Protein AF-A0A6V8JWG9-F1 (afdb_monomer_lite)

Organism: NCBI:txid1076126

Foldseek 3Di:
DDLLLLVLLQLLLVLCVVQDFQQAFLPPPHTSLLLLLLLLCCFPPVQLVVCVPDVVSVVVVVVSSVVLSPDDSNVSSVSSNDRDPPTQCPDPVRHSLVSSVSSVVRSVRRQVSDPPRDDDDDDPVSVLSNVVSVVVVCLVVCQPPQDFDKDDDVPNDIDTNPHPPPPPPPDDDDDDDDDD

InterPro domains:
  IPR017517 Maleylpyruvate isomerase, mycothiol-dependent enzyme [TIGR03083] (5-169)
  IPR017519 Conserved hypothetical protein CHP03085 [TIGR03085] (5-156)
  IPR034660 DinB/YfiT-like putative metalloenzymes [SSF109854] (7-113)

Secondary structure (DSSP, 8-state):
---HHHHHHHHHHHHHHHH-TT-B-SSTT-BHHHHHHHHHHHHH-HHHHHHHH-GGGHHHHHHHHHHHHTS-HHHHHHHHHS--TT-TTTSHHHHHHHHHHHHHHHHHHHHHHSTT--PPP--HHHHHHHHHHHHHHHHHHGGG--S---EEETTTEEE-PPP-----------------

Radius of gyration: 21.38 Å; chains: 1; bounding box: 74×38×51 Å

Sequence (180 aa):
MARYAQSERRLLADLLLAVGPDAPTLCQGWTTRDLAAHLVMRERRPDAAAGILLGPLRGHSERVREALAARSYPELVGMVRAAPWWSPVSNPLADAAANTLEFFIHHEDVRRGQPGWRPRELPREQQEALWRRARGTARLALRRVRAAVRIQAPGYGRRRPAAAATRYGWWGRRASWRSS

Structure (mmCIF, N/CA/C/O backbone):
data_AF-A0A6V8JWG9-F1
#
_entry.id   AF-A0A6V8JWG9-F1
#
loop_
_atom_site.group_PDB
_atom_site.id
_atom_site.type_symbol
_atom_site.label_atom_id
_atom_site.label_alt_id
_atom_site.label_comp_id
_atom_site.label_asym_id
_atom_site.label_entity_id
_atom_site.label_seq_id
_atom_site.pdbx_PDB_ins_code
_atom_site.Cartn_x
_atom_site.Cartn_y
_atom_site.Cartn_z
_atom_site.occupancy
_atom_site.B_iso_or_equiv
_atom_site.auth_seq_id
_atom_site.auth_comp_id
_atom_site.auth_asym_id
_atom_site.auth_atom_id
_atom_site.pdbx_PDB_model_num
ATOM 1 N N . MET A 1 1 ? 4.343 14.135 15.058 1.00 46.03 1 MET A N 1
ATOM 2 C CA . MET A 1 1 ? 3.306 13.136 14.697 1.00 46.03 1 MET A CA 1
ATOM 3 C C . MET A 1 1 ? 3.994 11.879 14.184 1.00 46.03 1 MET A C 1
ATOM 5 O O . MET A 1 1 ? 4.882 12.006 13.348 1.00 46.03 1 MET A O 1
ATOM 9 N N . ALA A 1 2 ? 3.626 10.692 14.673 1.00 59.12 2 ALA A N 1
ATOM 10 C CA . ALA A 1 2 ? 4.213 9.433 14.210 1.00 59.12 2 ALA A CA 1
ATOM 11 C C . ALA A 1 2 ? 4.018 9.250 12.691 1.00 59.12 2 ALA A C 1
ATOM 13 O O . ALA A 1 2 ? 2.903 9.369 12.175 1.00 59.12 2 ALA A O 1
ATOM 14 N N . ARG A 1 3 ? 5.105 8.964 11.961 1.00 80.44 3 ARG A N 1
ATOM 15 C CA . ARG A 1 3 ? 5.103 8.782 10.497 1.00 80.44 3 ARG A CA 1
ATOM 16 C C . ARG A 1 3 ? 4.704 7.346 10.128 1.00 80.44 3 ARG A C 1
ATOM 18 O O . ARG A 1 3 ? 5.452 6.662 9.436 1.00 80.44 3 ARG A O 1
ATOM 25 N N . TYR A 1 4 ? 3.538 6.879 10.591 1.00 86.38 4 TYR A N 1
ATOM 26 C CA . TYR A 1 4 ? 3.095 5.487 10.396 1.00 86.38 4 TYR A CA 1
ATOM 27 C C . TYR A 1 4 ? 3.119 5.054 8.926 1.00 86.38 4 TYR A C 1
ATOM 29 O O . TYR A 1 4 ? 3.644 3.992 8.629 1.00 86.38 4 TYR A O 1
ATOM 37 N N . ALA A 1 5 ? 2.668 5.904 7.998 1.00 85.44 5 ALA A N 1
ATOM 38 C CA . ALA A 1 5 ? 2.740 5.614 6.563 1.00 85.44 5 ALA A CA 1
ATOM 39 C C . ALA A 1 5 ? 4.173 5.334 6.067 1.00 85.44 5 ALA A C 1
ATOM 41 O O . ALA A 1 5 ? 4.378 4.458 5.236 1.00 85.44 5 ALA A O 1
ATOM 42 N N . GLN A 1 6 ? 5.176 6.056 6.580 1.00 87.62 6 GLN A N 1
ATOM 43 C CA . GLN A 1 6 ? 6.572 5.843 6.189 1.00 87.62 6 GLN A CA 1
ATOM 44 C C . GLN A 1 6 ? 7.146 4.562 6.801 1.00 87.62 6 GLN A C 1
ATOM 46 O O . GLN A 1 6 ? 7.932 3.883 6.145 1.00 87.62 6 GLN A O 1
ATOM 51 N N . SER A 1 7 ? 6.739 4.229 8.029 1.00 90.56 7 SER A N 1
ATOM 52 C CA . SER A 1 7 ? 7.093 2.958 8.667 1.00 90.56 7 SER A CA 1
ATOM 53 C C . SER A 1 7 ? 6.508 1.774 7.893 1.00 90.56 7 SER A C 1
ATOM 55 O O . SER A 1 7 ? 7.252 0.916 7.430 1.00 90.56 7 SER A O 1
ATOM 57 N N . GLU A 1 8 ? 5.192 1.783 7.650 1.00 93.69 8 GLU A N 1
ATOM 58 C CA . GLU A 1 8 ? 4.496 0.731 6.894 1.00 93.69 8 GLU A CA 1
ATOM 59 C C . GLU A 1 8 ? 5.042 0.591 5.471 1.00 93.69 8 GLU A C 1
ATOM 61 O O . GLU A 1 8 ? 5.234 -0.524 5.006 1.00 93.69 8 GLU A O 1
ATOM 66 N N . ARG A 1 9 ? 5.381 1.699 4.797 1.00 94.00 9 ARG A N 1
ATOM 67 C CA . ARG A 1 9 ? 6.036 1.663 3.481 1.00 94.00 9 ARG A CA 1
ATOM 68 C C . ARG A 1 9 ? 7.352 0.892 3.505 1.00 94.00 9 ARG A C 1
ATOM 70 O O . ARG A 1 9 ? 7.600 0.097 2.605 1.00 94.00 9 ARG A O 1
ATOM 77 N N . ARG A 1 10 ? 8.221 1.170 4.483 1.00 95.00 10 ARG A N 1
ATOM 78 C CA . ARG A 1 10 ? 9.528 0.502 4.583 1.00 95.00 10 ARG A CA 1
ATOM 79 C C . ARG A 1 10 ? 9.345 -0.986 4.855 1.00 95.00 10 ARG A C 1
ATOM 81 O O . ARG A 1 10 ? 9.908 -1.783 4.118 1.00 95.00 10 ARG A O 1
ATOM 88 N N . LEU A 1 11 ? 8.488 -1.326 5.819 1.00 96.38 11 LEU A N 1
ATOM 89 C CA . LEU A 1 11 ? 8.179 -2.715 6.160 1.00 96.38 11 LEU A CA 1
ATOM 90 C C . LEU A 1 11 ? 7.567 -3.478 4.979 1.00 96.38 11 LEU A C 1
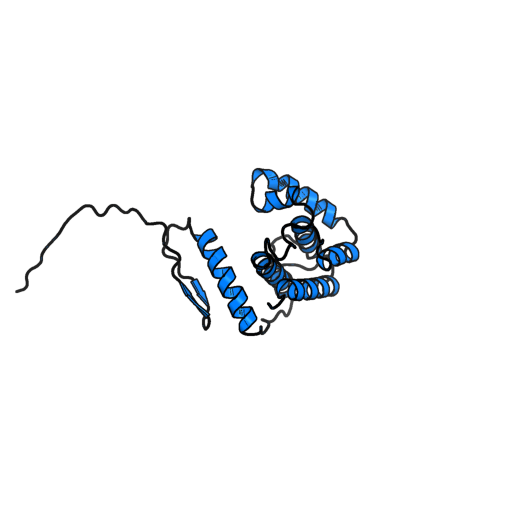ATOM 92 O O . LEU A 1 11 ? 7.980 -4.597 4.698 1.00 96.38 11 LEU A O 1
ATOM 96 N N . LEU A 1 12 ? 6.639 -2.861 4.242 1.00 97.94 12 LEU A N 1
ATOM 97 C CA . LEU A 1 12 ? 6.082 -3.448 3.027 1.00 97.94 12 LEU A CA 1
ATOM 98 C C . LEU A 1 12 ? 7.164 -3.657 1.965 1.00 97.94 12 LEU A C 1
ATOM 100 O O . LEU A 1 12 ? 7.216 -4.721 1.364 1.00 97.94 12 LEU A O 1
ATOM 104 N N . ALA A 1 13 ? 8.046 -2.682 1.739 1.00 98.25 13 ALA A N 1
ATOM 105 C CA . ALA A 1 13 ? 9.135 -2.837 0.779 1.00 98.25 13 ALA A CA 1
ATOM 106 C C . ALA A 1 13 ? 10.124 -3.947 1.184 1.00 98.25 13 ALA A C 1
ATOM 108 O O . ALA A 1 13 ? 10.609 -4.666 0.315 1.00 98.25 13 ALA A O 1
ATOM 109 N N . ASP A 1 14 ? 10.418 -4.104 2.477 1.00 98.50 14 ASP A N 1
ATOM 110 C CA . ASP A 1 14 ? 11.232 -5.217 2.985 1.00 98.50 14 ASP A CA 1
ATOM 111 C C . ASP A 1 14 ? 10.527 -6.559 2.737 1.00 98.50 14 ASP A C 1
ATOM 113 O O . ASP A 1 14 ? 11.126 -7.488 2.197 1.00 98.50 14 ASP A O 1
ATOM 117 N N . LEU A 1 15 ? 9.231 -6.640 3.053 1.00 98.56 15 LEU A N 1
ATOM 118 C CA . LEU A 1 15 ? 8.431 -7.845 2.854 1.00 98.56 15 LEU A CA 1
ATOM 119 C C . LEU A 1 15 ? 8.320 -8.233 1.377 1.00 98.56 15 LEU A C 1
ATOM 121 O O . LEU A 1 15 ? 8.478 -9.404 1.057 1.00 98.56 15 LEU A O 1
ATOM 125 N N . LEU A 1 16 ? 8.079 -7.269 0.485 1.00 98.69 16 LEU A N 1
ATOM 126 C CA . LEU A 1 16 ? 8.001 -7.495 -0.960 1.00 98.69 16 LEU A CA 1
ATOM 127 C C . LEU A 1 16 ? 9.280 -8.155 -1.487 1.00 98.69 16 LEU A C 1
ATOM 129 O O . LEU A 1 16 ? 9.197 -9.107 -2.262 1.00 98.69 16 LEU A O 1
ATOM 133 N N . LEU A 1 17 ? 10.455 -7.691 -1.047 1.00 98.69 17 LEU A N 1
ATOM 134 C CA . LEU A 1 17 ? 11.727 -8.324 -1.407 1.00 98.69 17 LEU A CA 1
ATOM 135 C C . LEU A 1 17 ? 11.844 -9.735 -0.824 1.00 98.69 17 LEU A C 1
ATOM 137 O O . LEU A 1 17 ? 12.305 -10.631 -1.523 1.00 98.69 17 LEU A O 1
ATOM 141 N N . ALA A 1 18 ? 11.411 -9.935 0.422 1.00 98.31 18 ALA A N 1
ATOM 142 C CA . ALA A 1 18 ? 11.518 -11.221 1.105 1.00 98.31 18 ALA A CA 1
ATOM 143 C C . ALA A 1 18 ? 10.647 -12.323 0.476 1.00 98.31 18 ALA A C 1
ATOM 145 O O . ALA A 1 18 ? 11.083 -13.468 0.406 1.00 98.31 18 ALA A O 1
ATOM 146 N N . VAL A 1 19 ? 9.431 -11.995 0.027 1.00 98.31 19 VAL A N 1
ATOM 147 C CA . VAL A 1 19 ? 8.493 -12.986 -0.541 1.00 98.31 19 VAL A CA 1
ATOM 148 C C . VAL A 1 19 ? 8.640 -13.171 -2.055 1.00 98.31 19 VAL A C 1
ATOM 150 O O . VAL A 1 19 ? 8.165 -14.164 -2.596 1.00 98.31 19 VAL A O 1
ATOM 153 N N . GLY A 1 20 ? 9.309 -12.243 -2.746 1.00 98.44 20 GLY A N 1
ATOM 154 C CA . GLY A 1 20 ? 9.507 -12.296 -4.198 1.00 98.44 20 GLY A CA 1
ATOM 155 C C . GLY A 1 20 ? 8.318 -11.762 -5.015 1.00 98.44 20 GLY A C 1
ATOM 156 O O . GLY A 1 20 ? 7.303 -11.388 -4.431 1.00 98.44 20 GLY A O 1
ATOM 157 N N . PRO A 1 21 ? 8.453 -11.665 -6.355 1.00 98.50 21 PRO A N 1
ATOM 158 C CA . PRO A 1 21 ? 7.509 -10.976 -7.252 1.00 98.50 21 PRO A CA 1
ATOM 159 C C . PRO A 1 21 ? 6.197 -11.711 -7.531 1.00 98.50 21 PRO A C 1
ATOM 161 O O . PRO A 1 21 ? 5.218 -11.059 -7.884 1.00 98.50 21 PRO A O 1
ATOM 164 N N . ASP A 1 22 ? 6.187 -13.035 -7.396 1.00 98.25 22 ASP A N 1
ATOM 165 C CA . ASP A 1 22 ? 5.059 -13.884 -7.800 1.00 98.25 22 ASP A CA 1
ATOM 166 C C . ASP A 1 22 ? 4.218 -14.339 -6.596 1.00 98.25 22 ASP A C 1
ATOM 168 O O . ASP A 1 22 ? 3.268 -15.109 -6.736 1.00 98.25 22 ASP A O 1
ATOM 172 N N . ALA A 1 23 ? 4.562 -13.864 -5.394 1.00 98.06 23 ALA A N 1
ATOM 173 C CA . ALA A 1 23 ? 3.857 -14.221 -4.176 1.00 98.06 23 ALA A CA 1
ATOM 174 C C . ALA A 1 23 ? 2.402 -13.712 -4.212 1.00 98.06 23 ALA A C 1
ATOM 176 O O . ALA A 1 23 ? 2.140 -12.601 -4.688 1.00 98.06 23 ALA A O 1
ATOM 177 N N . PRO A 1 24 ? 1.443 -14.495 -3.688 1.00 97.50 24 PRO A N 1
ATOM 178 C CA . PRO A 1 24 ? 0.039 -14.110 -3.686 1.00 97.50 24 PRO A CA 1
ATOM 179 C C . PRO A 1 24 ? -0.233 -12.961 -2.712 1.00 97.50 24 PRO A C 1
ATOM 181 O O . PRO A 1 24 ? 0.448 -12.788 -1.697 1.00 97.50 24 PRO A O 1
ATOM 184 N N . THR A 1 25 ? -1.293 -12.207 -2.994 1.00 98.12 25 THR A N 1
ATOM 185 C CA . THR A 1 25 ? -1.832 -11.167 -2.111 1.00 98.12 25 THR A CA 1
ATOM 186 C C . THR A 1 25 ? -3.322 -11.405 -1.870 1.00 98.12 25 THR A C 1
ATOM 188 O O . THR A 1 25 ? -3.955 -12.220 -2.543 1.00 98.12 25 THR A O 1
ATOM 191 N N . LEU A 1 26 ? -3.923 -10.685 -0.920 1.00 97.25 26 LEU A N 1
ATOM 192 C CA . LEU A 1 26 ? -5.384 -10.686 -0.775 1.00 97.25 26 LEU A CA 1
ATOM 193 C C . LEU A 1 26 ? -6.115 -9.880 -1.860 1.00 97.25 26 LEU A C 1
ATOM 195 O O . LEU A 1 26 ? -7.339 -9.998 -1.986 1.00 97.25 26 LEU A O 1
ATOM 199 N N . CYS A 1 27 ? -5.395 -9.089 -2.657 1.00 95.31 27 CYS A N 1
ATOM 200 C CA . CYS A 1 27 ? -5.942 -8.477 -3.857 1.00 95.31 27 CYS A CA 1
ATOM 201 C C . CYS A 1 27 ? -6.110 -9.582 -4.909 1.00 95.31 27 CYS A C 1
ATOM 203 O O . CYS A 1 27 ? -5.140 -10.049 -5.498 1.00 95.31 27 CYS A O 1
ATOM 205 N N . GLN A 1 28 ? -7.346 -10.054 -5.091 1.00 91.62 28 GLN A N 1
ATOM 206 C CA . GLN A 1 28 ? -7.645 -11.187 -5.971 1.00 91.62 28 GLN A CA 1
ATOM 207 C C . GLN A 1 28 ? -7.055 -10.984 -7.371 1.00 91.62 28 GLN A C 1
ATOM 209 O O . GLN A 1 28 ? -7.278 -9.951 -8.000 1.00 91.62 28 GLN A O 1
ATOM 214 N N . GLY A 1 29 ? -6.314 -11.988 -7.842 1.00 93.19 29 GLY A N 1
ATOM 215 C CA . GLY A 1 29 ? -5.639 -11.962 -9.139 1.00 93.19 29 GLY A CA 1
ATOM 216 C C . GLY A 1 29 ? -4.351 -11.135 -9.189 1.00 93.19 29 GLY A C 1
ATOM 217 O O . GLY A 1 29 ? -3.782 -11.018 -10.268 1.00 93.19 29 GLY A O 1
ATOM 218 N N . TRP A 1 30 ? -3.888 -10.556 -8.075 1.00 97.50 30 TRP A N 1
ATOM 219 C CA . TRP A 1 30 ? -2.650 -9.774 -8.026 1.00 97.50 30 TRP A CA 1
ATOM 220 C C . TRP A 1 30 ? -1.536 -10.512 -7.292 1.00 97.50 30 TRP A C 1
ATOM 222 O O . TRP A 1 30 ? -1.690 -10.939 -6.140 1.00 97.50 30 TRP A O 1
ATOM 232 N N . THR A 1 31 ? -0.381 -10.561 -7.947 1.00 98.50 31 THR A N 1
ATOM 233 C CA . THR A 1 31 ? 0.898 -10.891 -7.319 1.00 98.50 31 THR A CA 1
ATOM 234 C C . THR A 1 31 ? 1.453 -9.686 -6.552 1.00 98.50 31 THR A C 1
ATOM 236 O O . THR A 1 31 ? 0.973 -8.552 -6.663 1.00 98.50 31 THR A O 1
ATOM 239 N N . THR A 1 32 ? 2.509 -9.893 -5.776 1.00 98.62 32 THR A N 1
ATOM 240 C CA . THR A 1 32 ? 3.272 -8.807 -5.146 1.00 98.62 32 THR A CA 1
ATOM 241 C C . THR A 1 32 ? 3.874 -7.833 -6.158 1.00 98.62 32 THR A C 1
ATOM 243 O O . THR A 1 32 ? 3.963 -6.640 -5.859 1.00 98.62 32 THR A O 1
ATOM 246 N N . ARG A 1 33 ? 4.220 -8.280 -7.374 1.00 98.69 33 ARG A N 1
ATOM 247 C CA . ARG A 1 33 ? 4.599 -7.393 -8.487 1.00 98.69 33 ARG A CA 1
ATOM 248 C C . ARG A 1 33 ? 3.451 -6.476 -8.899 1.00 98.69 33 ARG A C 1
ATOM 250 O O . ARG A 1 33 ? 3.667 -5.271 -9.034 1.00 98.69 33 ARG A O 1
ATOM 257 N N . ASP A 1 34 ? 2.247 -7.018 -9.069 1.00 98.31 34 ASP A N 1
ATOM 258 C CA . ASP A 1 34 ? 1.063 -6.228 -9.432 1.00 98.31 34 ASP A CA 1
ATOM 259 C C . ASP A 1 34 ? 0.744 -5.179 -8.365 1.00 98.31 34 ASP A C 1
ATOM 261 O O . ASP A 1 34 ? 0.506 -4.009 -8.680 1.00 98.31 34 ASP A O 1
ATOM 265 N N . LEU A 1 35 ? 0.818 -5.583 -7.095 1.00 98.31 35 LEU A N 1
ATOM 266 C CA . LEU A 1 35 ? 0.615 -4.699 -5.954 1.00 98.31 35 LEU A CA 1
ATOM 267 C C . LEU A 1 35 ? 1.677 -3.590 -5.889 1.00 98.31 35 LEU A C 1
ATOM 269 O O . LEU A 1 35 ? 1.346 -2.421 -5.683 1.00 98.31 35 LEU A O 1
ATOM 273 N N . ALA A 1 36 ? 2.952 -3.929 -6.094 1.00 98.19 36 ALA A N 1
ATOM 274 C CA . ALA A 1 36 ? 4.033 -2.947 -6.127 1.00 98.19 36 ALA A CA 1
ATOM 275 C C . ALA A 1 36 ? 3.840 -1.944 -7.277 1.00 98.19 36 ALA A C 1
ATOM 277 O O . ALA A 1 36 ? 3.988 -0.736 -7.077 1.00 98.19 36 ALA A O 1
ATOM 278 N N . ALA A 1 37 ? 3.436 -2.418 -8.458 1.00 97.94 37 ALA A N 1
ATOM 279 C CA . ALA A 1 37 ? 3.133 -1.565 -9.602 1.00 97.94 37 ALA A CA 1
ATOM 280 C C . ALA A 1 37 ? 1.956 -0.618 -9.331 1.00 97.94 37 ALA A C 1
ATOM 282 O O . ALA A 1 37 ? 2.038 0.567 -9.664 1.00 97.94 37 ALA A O 1
ATOM 283 N N . HIS A 1 38 ? 0.900 -1.102 -8.670 1.00 96.25 38 HIS A N 1
ATOM 284 C CA . HIS A 1 38 ? -0.235 -0.281 -8.237 1.00 96.25 38 HIS A CA 1
ATOM 285 C C . HIS A 1 38 ? 0.200 0.854 -7.302 1.00 96.25 38 HIS A C 1
ATOM 287 O O . HIS A 1 38 ? -0.135 2.017 -7.542 1.00 96.25 38 HIS A O 1
ATOM 293 N N . LEU A 1 39 ? 1.010 0.547 -6.284 1.00 94.75 39 LEU A N 1
ATOM 294 C CA . LEU A 1 39 ? 1.516 1.546 -5.337 1.00 94.75 39 LEU A CA 1
ATOM 295 C C . LEU A 1 39 ? 2.353 2.624 -6.038 1.00 94.75 39 LEU A C 1
ATOM 297 O O . LEU A 1 39 ? 2.179 3.818 -5.789 1.00 94.75 39 LEU A O 1
ATOM 301 N N . VAL A 1 40 ? 3.234 2.214 -6.954 1.00 95.06 40 VAL A N 1
ATOM 302 C CA . VAL A 1 40 ? 4.078 3.133 -7.731 1.00 95.06 40 VAL A CA 1
ATOM 303 C C . VAL A 1 40 ? 3.234 4.002 -8.666 1.00 95.06 40 VAL A C 1
ATOM 305 O O . VAL A 1 40 ? 3.443 5.217 -8.715 1.00 95.06 40 VAL A O 1
ATOM 308 N N . MET A 1 41 ? 2.256 3.418 -9.365 1.00 94.19 41 MET A N 1
ATOM 309 C CA . MET A 1 41 ? 1.326 4.144 -10.234 1.00 94.19 41 MET A CA 1
ATOM 310 C C . MET A 1 41 ? 0.571 5.215 -9.445 1.00 94.19 41 MET A C 1
ATOM 312 O O . MET A 1 41 ? 0.591 6.385 -9.826 1.00 94.19 41 MET A O 1
ATOM 316 N N . ARG A 1 42 ? -0.065 4.827 -8.334 1.00 89.69 42 ARG A N 1
ATOM 317 C CA . ARG A 1 42 ? -0.887 5.720 -7.509 1.00 89.69 42 ARG A CA 1
ATOM 318 C C . ARG A 1 42 ? -0.117 6.964 -7.068 1.0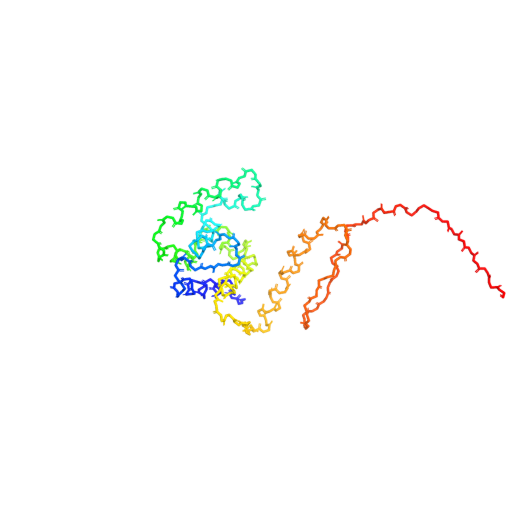0 89.69 42 ARG A C 1
ATOM 320 O O . ARG A 1 42 ? -0.685 8.051 -7.014 1.00 89.69 42 ARG A O 1
ATOM 327 N N . GLU A 1 43 ? 1.168 6.819 -6.754 1.00 87.69 43 GLU A N 1
ATOM 328 C CA . GLU A 1 43 ? 1.981 7.932 -6.263 1.00 87.69 43 GLU A CA 1
ATOM 329 C C . GLU A 1 43 ? 2.596 8.789 -7.363 1.00 87.69 43 GLU A C 1
ATOM 331 O O . GLU A 1 43 ? 2.758 9.994 -7.166 1.00 87.69 43 GLU A O 1
ATOM 336 N N . ARG A 1 44 ? 2.960 8.189 -8.501 1.00 89.25 44 ARG A N 1
ATOM 337 C CA . ARG A 1 44 ? 3.776 8.843 -9.539 1.00 89.25 44 ARG A CA 1
ATOM 338 C C . ARG A 1 44 ? 3.014 9.166 -10.820 1.00 89.25 44 ARG A C 1
ATOM 340 O O . ARG A 1 44 ? 3.579 9.773 -11.722 1.00 89.25 44 ARG A O 1
ATOM 347 N N . ARG A 1 45 ? 1.758 8.748 -10.946 1.00 88.81 45 ARG A N 1
ATOM 348 C CA . ARG A 1 45 ? 0.957 8.934 -12.159 1.00 88.81 45 ARG A CA 1
ATOM 349 C C . ARG A 1 45 ? -0.417 9.474 -11.788 1.00 88.81 45 ARG A C 1
ATOM 351 O O . ARG A 1 45 ? -1.364 8.698 -11.745 1.00 88.81 45 ARG A O 1
ATOM 358 N N . PRO A 1 46 ? -0.553 10.781 -11.487 1.00 85.69 46 PRO A N 1
ATOM 359 C CA . PRO A 1 46 ? -1.845 11.362 -11.109 1.00 85.69 46 PRO A CA 1
ATOM 360 C C . PRO A 1 46 ? -2.916 11.163 -12.193 1.00 85.69 46 PRO A C 1
ATOM 362 O O . PRO A 1 46 ? -4.082 10.941 -11.873 1.00 85.69 46 PRO A O 1
ATOM 365 N N . ASP A 1 47 ? -2.505 11.157 -13.464 1.00 85.88 47 ASP A N 1
ATOM 366 C CA . ASP A 1 47 ? -3.344 10.837 -14.620 1.00 85.88 47 ASP A CA 1
ATOM 367 C C . ASP A 1 47 ? -3.915 9.408 -14.557 1.00 85.88 47 ASP A C 1
ATOM 369 O O . ASP A 1 47 ? -5.089 9.190 -14.850 1.00 85.88 47 ASP A O 1
ATOM 373 N N . ALA A 1 48 ? -3.106 8.437 -14.124 1.00 88.12 48 ALA A N 1
ATOM 374 C CA . ALA A 1 48 ? -3.510 7.041 -13.980 1.00 88.12 48 ALA A CA 1
ATOM 375 C C . ALA A 1 48 ? -4.199 6.759 -12.635 1.00 88.12 48 ALA A C 1
ATOM 377 O O . ALA A 1 48 ? -5.123 5.954 -12.571 1.00 88.12 48 ALA A O 1
ATOM 378 N N . ALA A 1 49 ? -3.812 7.443 -11.559 1.00 86.00 49 ALA A N 1
ATOM 379 C CA . ALA A 1 49 ? -4.403 7.294 -10.232 1.00 86.00 49 ALA A CA 1
ATOM 380 C C . ALA A 1 49 ? -5.897 7.658 -10.222 1.00 86.00 49 ALA A C 1
ATOM 382 O O . ALA A 1 49 ? -6.675 7.068 -9.474 1.00 86.00 49 ALA A O 1
ATOM 383 N N . ALA A 1 50 ? -6.324 8.577 -11.094 1.00 84.38 50 ALA A N 1
ATOM 384 C CA . ALA A 1 50 ? -7.727 8.948 -11.241 1.00 84.38 50 ALA A CA 1
ATOM 385 C C . ALA A 1 50 ? -8.635 7.752 -11.592 1.00 84.38 50 ALA A C 1
ATOM 387 O O . ALA A 1 50 ? -9.767 7.685 -11.109 1.00 84.38 50 ALA A O 1
ATOM 388 N N . GLY A 1 51 ? -8.151 6.771 -12.363 1.00 84.19 51 GLY A N 1
ATOM 389 C CA . GLY A 1 51 ? -8.941 5.589 -12.727 1.00 84.19 51 GLY A CA 1
ATOM 390 C C . GLY A 1 51 ? -9.148 4.569 -11.604 1.00 84.19 51 GLY A C 1
ATOM 391 O O . GLY A 1 51 ? -10.026 3.716 -11.727 1.00 84.19 51 GLY A O 1
ATOM 392 N N . ILE A 1 52 ? -8.468 4.720 -10.458 1.00 81.88 52 ILE A N 1
ATOM 393 C CA . ILE A 1 52 ? -8.802 3.986 -9.223 1.00 81.88 52 ILE A CA 1
ATOM 394 C C . ILE A 1 52 ? -10.222 4.357 -8.757 1.00 81.88 52 ILE A C 1
ATOM 396 O O . ILE A 1 52 ? -10.984 3.508 -8.291 1.00 81.88 52 ILE A O 1
ATOM 400 N N . LEU A 1 53 ? -10.592 5.634 -8.903 1.00 78.00 53 LEU A N 1
ATOM 401 C CA . LEU A 1 53 ? -11.876 6.179 -8.454 1.00 78.00 53 LEU A CA 1
ATOM 402 C C . LEU A 1 53 ? -12.888 6.310 -9.599 1.00 78.00 53 LEU A C 1
ATOM 404 O O . LEU A 1 53 ? -14.090 6.134 -9.389 1.00 78.00 53 LEU A O 1
ATOM 408 N N . LEU A 1 54 ? -12.414 6.631 -10.805 1.00 81.81 54 LEU A N 1
ATOM 409 C CA . LEU A 1 54 ? -13.241 6.973 -11.958 1.00 81.81 54 LEU A CA 1
ATOM 410 C C . LEU A 1 54 ? -13.299 5.813 -12.954 1.00 81.81 54 LEU A C 1
ATOM 412 O O . LEU A 1 54 ? -12.339 5.538 -13.670 1.00 81.81 54 LEU A O 1
ATOM 416 N N . GLY A 1 55 ? -14.471 5.178 -13.045 1.00 83.31 55 GLY A N 1
ATOM 417 C CA . GLY A 1 55 ? -14.740 4.047 -13.944 1.00 83.31 55 GLY A CA 1
ATOM 418 C C . GLY A 1 55 ? -14.229 4.211 -15.386 1.00 83.31 55 GLY A C 1
ATOM 419 O O . GLY A 1 55 ? -13.550 3.303 -15.861 1.00 83.31 55 GLY A O 1
ATOM 420 N N . PRO A 1 56 ? -14.472 5.351 -16.066 1.00 91.00 56 PRO A N 1
ATOM 421 C CA . PRO A 1 56 ? -14.028 5.562 -17.448 1.00 91.00 56 PRO A CA 1
ATOM 422 C C . PRO A 1 56 ? -12.507 5.529 -17.655 1.00 91.00 56 PRO A C 1
ATOM 424 O O . PRO A 1 56 ? -12.047 5.242 -18.755 1.00 91.00 56 PRO A O 1
ATOM 427 N N . LEU A 1 57 ? -11.717 5.806 -16.613 1.00 88.88 57 LEU A N 1
ATOM 428 C CA . LEU A 1 57 ? -10.254 5.855 -16.694 1.00 88.88 57 LEU A CA 1
ATOM 429 C C . LEU A 1 57 ? -9.582 4.540 -16.274 1.00 88.88 57 LEU A C 1
ATOM 431 O O . LEU A 1 57 ? -8.361 4.435 -16.372 1.00 88.88 57 LEU A O 1
ATOM 435 N N . ARG A 1 58 ? -10.350 3.521 -15.855 1.00 90.44 58 ARG A N 1
ATOM 436 C CA . ARG A 1 58 ? -9.811 2.229 -15.385 1.00 90.44 58 ARG A CA 1
ATOM 437 C C . ARG A 1 58 ? -8.860 1.585 -16.391 1.00 90.44 58 ARG A C 1
ATOM 439 O O . ARG A 1 58 ? -7.781 1.155 -16.011 1.00 90.44 58 ARG A O 1
ATOM 446 N N . GLY A 1 59 ? -9.212 1.590 -17.679 1.00 93.06 59 GLY A N 1
ATOM 447 C CA . GLY A 1 59 ? -8.351 1.019 -18.720 1.00 93.06 59 GLY A CA 1
ATOM 448 C C . GLY A 1 59 ? -7.001 1.735 -18.861 1.00 93.06 59 GLY A C 1
ATOM 449 O O . GLY A 1 59 ? -6.008 1.103 -19.200 1.00 93.06 59 GLY A O 1
ATOM 450 N N . HIS A 1 60 ? -6.936 3.042 -18.580 1.00 94.44 60 HIS A N 1
ATOM 451 C CA . HIS A 1 60 ? -5.664 3.773 -18.544 1.00 94.44 60 HIS A CA 1
ATOM 452 C C . HIS A 1 60 ? -4.832 3.390 -17.320 1.00 94.44 60 HIS A C 1
ATOM 454 O O . HIS A 1 60 ? -3.638 3.139 -17.459 1.00 94.44 60 HIS A O 1
ATOM 460 N N . SER A 1 61 ? -5.463 3.283 -16.145 1.00 93.31 61 SER A N 1
ATOM 461 C CA . SER A 1 61 ? -4.799 2.817 -14.922 1.00 93.31 61 SER A CA 1
ATOM 462 C C . SER A 1 61 ? -4.169 1.442 -15.105 1.00 93.31 61 SER A C 1
ATOM 464 O O . SER A 1 61 ? -2.991 1.277 -14.803 1.00 93.31 61 SER A O 1
ATOM 466 N N . GLU A 1 62 ? -4.915 0.483 -15.661 1.00 94.31 62 GLU A N 1
ATOM 467 C CA . GLU A 1 62 ? -4.411 -0.877 -15.872 1.00 94.31 62 GLU A CA 1
ATOM 468 C C . GLU A 1 62 ? -3.205 -0.899 -16.813 1.00 94.31 62 GLU A C 1
ATOM 470 O O . GLU A 1 62 ? -2.165 -1.439 -16.445 1.00 94.31 62 GLU A O 1
ATOM 475 N N . ARG A 1 63 ? -3.266 -0.202 -17.956 1.00 96.12 63 ARG A N 1
ATOM 476 C CA . ARG A 1 63 ? -2.122 -0.118 -18.883 1.00 96.12 63 ARG A CA 1
ATOM 477 C C . ARG A 1 63 ? -0.869 0.463 -18.228 1.00 96.12 63 ARG A C 1
ATOM 479 O O . ARG A 1 63 ? 0.241 -0.002 -18.474 1.00 96.12 63 ARG A O 1
ATOM 486 N N . VAL A 1 64 ? -1.022 1.501 -17.404 1.00 96.69 64 VAL A N 1
ATOM 487 C CA . VAL A 1 64 ? 0.116 2.117 -16.705 1.00 96.69 64 VAL A CA 1
ATOM 488 C C . VAL A 1 64 ? 0.662 1.192 -15.617 1.00 96.69 64 VAL A C 1
ATOM 490 O O . VAL A 1 64 ? 1.881 1.097 -15.465 1.00 96.69 64 VAL A O 1
ATOM 493 N N . ARG A 1 65 ? -0.211 0.495 -14.881 1.00 96.7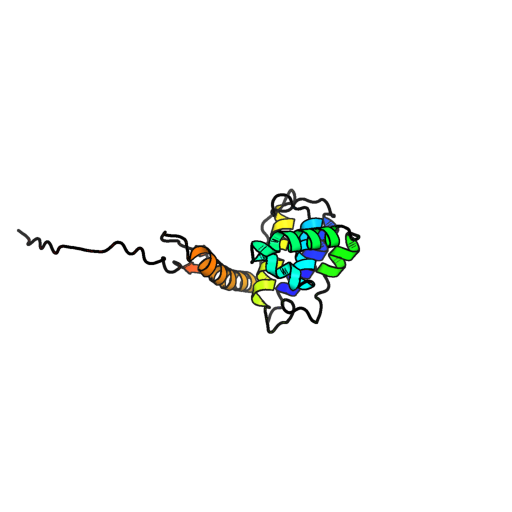5 65 ARG A N 1
ATOM 494 C CA . ARG A 1 65 ? 0.176 -0.511 -13.886 1.00 96.75 65 ARG A CA 1
ATOM 495 C C . ARG A 1 65 ? 0.945 -1.660 -14.541 1.00 96.75 65 ARG A C 1
ATOM 497 O O . ARG A 1 65 ? 2.025 -1.992 -14.068 1.00 96.75 65 ARG A O 1
ATOM 504 N N . GLU A 1 66 ? 0.457 -2.205 -15.651 1.00 96.69 66 GLU A N 1
ATOM 505 C CA . GLU A 1 66 ? 1.125 -3.269 -16.418 1.00 96.69 66 GLU A CA 1
ATOM 506 C C . GLU A 1 66 ? 2.503 -2.828 -16.931 1.00 96.69 66 GLU A C 1
ATOM 508 O O . GLU A 1 66 ? 3.495 -3.535 -16.755 1.00 96.69 66 GLU A O 1
ATOM 513 N N . ALA A 1 67 ? 2.607 -1.612 -17.477 1.00 97.31 67 ALA A N 1
ATOM 514 C CA . ALA A 1 67 ? 3.887 -1.059 -17.918 1.00 97.31 67 ALA A CA 1
ATOM 515 C C . ALA A 1 67 ? 4.892 -0.884 -16.762 1.00 97.31 67 ALA A C 1
ATOM 517 O O . ALA A 1 67 ? 6.096 -1.063 -16.945 1.00 97.31 67 ALA A O 1
ATOM 518 N N . LEU A 1 68 ? 4.421 -0.539 -15.559 1.00 97.38 68 LEU A N 1
ATOM 519 C CA . LEU A 1 68 ? 5.264 -0.495 -14.361 1.00 97.38 68 LEU A CA 1
ATOM 520 C C . LEU A 1 68 ? 5.652 -1.899 -13.885 1.00 97.38 68 LEU A C 1
ATOM 522 O O . LEU A 1 68 ? 6.798 -2.099 -13.486 1.00 97.38 68 LEU A O 1
ATOM 526 N N . ALA A 1 69 ? 4.737 -2.866 -13.963 1.00 97.44 69 ALA A N 1
ATOM 527 C CA . ALA A 1 69 ? 4.986 -4.257 -13.597 1.00 97.44 69 ALA A CA 1
ATOM 528 C C . ALA A 1 69 ? 6.060 -4.917 -14.480 1.00 97.44 69 ALA A C 1
ATOM 530 O O . ALA A 1 69 ? 6.759 -5.809 -14.004 1.00 97.44 69 ALA A O 1
ATOM 531 N N . ALA A 1 70 ? 6.250 -4.443 -15.717 1.00 97.12 70 ALA A N 1
ATOM 532 C CA . ALA A 1 70 ? 7.301 -4.906 -16.627 1.00 97.12 70 ALA A CA 1
ATOM 533 C C . ALA A 1 70 ? 8.734 -4.515 -16.202 1.00 97.12 70 ALA A C 1
ATOM 535 O O . ALA A 1 70 ? 9.702 -5.048 -16.743 1.00 97.12 70 ALA A O 1
ATOM 536 N N . ARG A 1 71 ? 8.902 -3.600 -15.235 1.00 97.44 71 ARG A N 1
ATOM 537 C CA . ARG A 1 71 ? 10.225 -3.243 -14.693 1.00 97.44 71 ARG A CA 1
ATOM 538 C C . ARG A 1 71 ? 10.845 -4.400 -13.911 1.00 97.44 71 ARG A C 1
ATOM 540 O O . ARG A 1 71 ? 10.167 -5.340 -13.478 1.00 97.44 71 ARG A O 1
ATOM 547 N N . SER A 1 72 ? 12.152 -4.306 -13.664 1.00 98.12 72 SER A N 1
ATOM 548 C CA . SER A 1 72 ? 12.799 -5.245 -12.749 1.00 98.12 72 SER A CA 1
ATOM 549 C C . SER A 1 72 ? 12.162 -5.132 -11.358 1.00 98.12 72 SER A C 1
ATOM 551 O O . SER A 1 72 ? 11.850 -4.039 -10.880 1.00 98.12 72 SER A O 1
ATOM 553 N N . TYR A 1 73 ? 11.925 -6.270 -10.703 1.00 98.31 73 TYR A N 1
ATOM 554 C CA . TYR A 1 73 ? 11.233 -6.273 -9.413 1.00 98.31 73 TYR A CA 1
ATOM 555 C C . TYR A 1 73 ? 11.984 -5.485 -8.321 1.00 98.31 73 TYR A C 1
ATOM 557 O O . TYR A 1 73 ? 11.343 -4.686 -7.638 1.00 98.31 73 TYR A O 1
ATOM 565 N N . PRO A 1 74 ? 13.324 -5.593 -8.185 1.00 98.19 74 PRO A N 1
ATOM 566 C CA . PRO A 1 74 ? 14.062 -4.786 -7.212 1.00 98.19 74 PRO A CA 1
ATOM 567 C C . PRO A 1 74 ? 13.947 -3.278 -7.464 1.00 98.19 74 PRO A C 1
ATOM 569 O O . PRO A 1 74 ? 13.793 -2.509 -6.517 1.00 98.19 74 PRO A O 1
ATOM 572 N N . GLU A 1 75 ? 13.965 -2.847 -8.729 1.00 97.50 75 GLU A N 1
ATOM 573 C CA . GLU A 1 75 ? 13.752 -1.443 -9.094 1.00 97.50 75 GLU A CA 1
ATOM 574 C C . GLU A 1 75 ? 12.346 -0.988 -8.694 1.00 97.50 75 GLU A C 1
ATOM 576 O O . GLU A 1 75 ? 12.190 0.052 -8.053 1.00 97.50 75 GLU A O 1
ATOM 581 N N . LEU A 1 76 ? 11.325 -1.794 -9.002 1.00 97.38 76 LEU A N 1
ATOM 582 C CA . LEU A 1 76 ? 9.937 -1.496 -8.666 1.00 97.38 76 LEU A CA 1
ATOM 583 C C . LEU A 1 76 ? 9.734 -1.366 -7.149 1.00 97.38 76 LEU A C 1
ATOM 585 O O . LEU A 1 76 ? 9.129 -0.400 -6.682 1.00 97.38 76 LEU A O 1
ATOM 589 N N . VAL A 1 77 ? 10.304 -2.278 -6.359 1.00 98.25 77 VAL A N 1
ATOM 590 C CA . VAL A 1 77 ? 10.258 -2.203 -4.891 1.00 98.25 77 VAL A CA 1
ATOM 591 C C . VAL A 1 77 ? 11.071 -1.015 -4.360 1.00 98.25 77 VAL A C 1
ATOM 593 O O . VAL A 1 77 ? 10.653 -0.352 -3.407 1.00 98.25 77 VAL A O 1
ATOM 596 N N . GLY A 1 78 ? 12.188 -0.669 -5.004 1.00 97.50 78 GLY A N 1
ATOM 597 C CA . GLY A 1 78 ? 12.932 0.562 -4.730 1.00 97.50 78 GLY A CA 1
ATOM 598 C C . GLY A 1 78 ? 12.068 1.814 -4.911 1.00 97.50 78 GLY A C 1
ATOM 599 O O . GLY A 1 78 ? 12.077 2.706 -4.057 1.00 97.50 78 GLY A O 1
ATOM 600 N N . MET A 1 79 ? 11.242 1.850 -5.961 1.00 95.50 79 MET A N 1
ATOM 601 C CA . MET A 1 79 ? 10.276 2.931 -6.176 1.00 95.50 79 MET A CA 1
ATOM 602 C C . MET A 1 79 ? 9.179 2.969 -5.106 1.00 95.50 79 MET A C 1
ATOM 604 O O . MET A 1 79 ? 8.797 4.065 -4.698 1.00 95.50 79 MET A O 1
ATOM 608 N N . VAL A 1 80 ? 8.696 1.816 -4.625 1.00 94.94 80 VAL A N 1
ATOM 609 C CA . VAL A 1 80 ? 7.752 1.748 -3.490 1.00 94.94 80 VAL A CA 1
ATOM 610 C C . VAL A 1 80 ? 8.399 2.314 -2.226 1.00 94.94 80 VAL A C 1
ATOM 612 O O . VAL A 1 80 ? 7.784 3.113 -1.519 1.00 94.94 80 VAL A O 1
ATOM 615 N N . ARG A 1 81 ? 9.654 1.948 -1.941 1.00 95.12 81 ARG A N 1
ATOM 616 C CA . ARG A 1 81 ? 10.393 2.415 -0.756 1.00 95.12 81 ARG A CA 1
ATOM 617 C C . ARG A 1 81 ? 10.623 3.927 -0.770 1.00 95.12 81 ARG A C 1
ATOM 619 O O . ARG A 1 81 ? 10.540 4.567 0.282 1.00 95.12 81 ARG A O 1
ATOM 626 N N . ALA A 1 82 ? 10.904 4.496 -1.940 1.00 89.50 82 ALA A N 1
ATOM 627 C CA . ALA A 1 82 ? 11.218 5.908 -2.115 1.00 89.50 82 ALA A CA 1
ATOM 628 C C . ALA A 1 82 ? 9.995 6.711 -2.585 1.00 89.50 82 ALA A C 1
ATOM 630 O O . ALA A 1 82 ? 9.680 6.764 -3.775 1.00 89.50 82 ALA A O 1
ATOM 631 N N . ALA A 1 83 ? 9.337 7.395 -1.647 1.00 79.06 83 ALA A N 1
ATOM 632 C CA . ALA A 1 83 ? 8.260 8.324 -1.978 1.00 79.06 83 ALA A CA 1
ATOM 633 C C . ALA A 1 83 ? 8.794 9.492 -2.840 1.00 79.06 83 ALA A C 1
ATOM 635 O O . ALA A 1 83 ? 9.774 10.130 -2.441 1.00 79.06 83 ALA A O 1
ATOM 636 N N . PRO A 1 84 ? 8.178 9.811 -3.991 1.00 77.38 84 PRO A N 1
ATOM 637 C CA . PRO A 1 84 ? 8.507 11.021 -4.748 1.00 77.38 84 PRO A CA 1
ATOM 638 C C . PRO A 1 84 ? 8.175 12.289 -3.940 1.00 77.38 84 PRO A C 1
ATOM 640 O O . PRO A 1 84 ? 7.064 12.447 -3.436 1.00 77.38 84 PRO A O 1
ATOM 643 N N . TRP A 1 85 ? 9.125 13.224 -3.854 1.00 73.19 85 TRP A N 1
ATOM 644 C CA . TRP A 1 85 ? 8.977 14.469 -3.083 1.00 73.19 85 TRP A CA 1
ATOM 645 C C . TRP A 1 85 ? 7.855 15.384 -3.602 1.00 73.19 85 TRP A C 1
ATOM 647 O O . TRP A 1 85 ? 7.272 16.139 -2.829 1.00 73.19 85 TRP A O 1
ATOM 657 N N . TRP A 1 86 ? 7.541 15.295 -4.896 1.00 69.94 86 TRP A N 1
ATOM 658 C CA . TRP A 1 86 ? 6.531 16.104 -5.580 1.00 69.94 86 TRP A CA 1
ATOM 659 C C . TRP A 1 86 ? 5.133 15.475 -5.587 1.00 69.94 86 TRP A C 1
ATOM 661 O O . TRP A 1 86 ? 4.189 16.104 -6.062 1.00 69.94 86 TRP A O 1
ATOM 671 N N . SER A 1 87 ? 4.970 14.233 -5.116 1.00 67.25 87 SER A N 1
ATOM 672 C CA . SER A 1 87 ? 3.680 13.558 -5.260 1.00 67.25 87 SER A CA 1
ATOM 673 C C . SER A 1 87 ? 2.601 14.205 -4.391 1.00 67.25 87 SER A C 1
ATOM 675 O O . SER A 1 87 ? 2.802 14.354 -3.180 1.00 67.25 87 SER A O 1
ATOM 677 N N . PRO A 1 88 ? 1.426 14.519 -4.971 1.00 60.03 88 PRO A N 1
ATOM 678 C CA . PRO A 1 88 ? 0.301 15.080 -4.232 1.00 60.03 88 PRO A CA 1
ATOM 679 C C . PRO A 1 88 ? -0.151 14.182 -3.084 1.00 60.03 88 PRO A C 1
ATOM 681 O O . PRO A 1 88 ? -0.539 14.686 -2.038 1.00 60.03 88 PRO A O 1
ATOM 684 N N . VAL A 1 89 ? -0.061 12.857 -3.242 1.00 62.41 89 VAL A N 1
ATOM 685 C CA . VAL A 1 89 ? -0.399 11.924 -2.163 1.00 62.41 89 VAL A CA 1
ATOM 686 C C . VAL A 1 89 ? 0.743 11.799 -1.162 1.00 62.41 89 VAL A C 1
ATOM 688 O O . VAL A 1 89 ? 0.470 11.697 0.023 1.00 62.41 89 VAL A O 1
ATOM 691 N N . SER A 1 90 ? 2.016 11.865 -1.567 1.00 53.97 90 SER A N 1
ATOM 692 C CA . SER A 1 90 ? 3.159 11.811 -0.636 1.00 53.97 90 SER A CA 1
ATOM 693 C C . SER A 1 90 ? 3.392 13.112 0.153 1.00 53.97 90 SER A C 1
ATOM 695 O O . SER A 1 90 ? 4.145 13.094 1.131 1.00 53.97 90 SER A O 1
ATOM 697 N N . ASN A 1 91 ? 2.739 14.217 -0.224 1.00 50.62 91 ASN A N 1
ATOM 698 C CA . ASN A 1 91 ? 2.804 15.495 0.481 1.00 50.62 91 ASN A CA 1
ATOM 699 C C . ASN A 1 91 ? 2.122 15.398 1.872 1.00 50.62 91 ASN A C 1
ATOM 701 O O . ASN A 1 91 ? 0.924 15.099 1.953 1.00 50.62 91 ASN A O 1
ATOM 705 N N . PRO A 1 92 ? 2.840 15.693 2.978 1.00 47.38 92 PRO A N 1
ATOM 706 C CA . PRO A 1 92 ? 2.301 15.658 4.342 1.00 47.38 92 PRO A CA 1
ATOM 707 C C . PRO A 1 92 ? 1.041 16.506 4.561 1.00 47.38 92 PRO A C 1
ATOM 709 O O . PRO A 1 92 ? 0.253 16.185 5.449 1.00 47.38 92 PRO A O 1
ATOM 712 N N . LEU A 1 93 ? 0.859 17.568 3.768 1.00 38.66 93 LEU A N 1
ATOM 713 C CA . LEU A 1 93 ? -0.268 18.499 3.864 1.00 38.66 93 LEU A CA 1
ATOM 714 C C . LEU A 1 93 ? -1.516 18.021 3.112 1.00 38.66 93 LEU A C 1
ATOM 716 O O . LEU A 1 93 ? -2.615 18.459 3.435 1.00 38.66 93 LEU A O 1
ATOM 720 N N . ALA A 1 94 ? -1.354 17.131 2.130 1.00 49.38 94 ALA A N 1
ATOM 721 C CA . ALA A 1 94 ? -2.437 16.719 1.246 1.00 49.38 94 ALA A CA 1
ATOM 722 C C . ALA A 1 94 ? -2.996 15.331 1.584 1.00 49.38 94 ALA A C 1
ATOM 724 O O . ALA A 1 94 ? -4.203 15.155 1.446 1.00 49.38 94 ALA A O 1
ATOM 725 N N . ASP A 1 95 ? -2.200 14.365 2.082 1.00 56.84 95 ASP A N 1
ATOM 726 C CA . ASP A 1 95 ? -2.792 13.069 2.464 1.00 56.84 95 ASP A CA 1
ATOM 727 C C . ASP A 1 95 ? -1.954 12.126 3.359 1.00 56.84 95 ASP A C 1
ATOM 729 O O . ASP A 1 95 ? -1.827 10.918 3.121 1.00 56.84 95 ASP A O 1
ATOM 733 N N . ALA A 1 96 ? -1.415 12.622 4.479 1.00 58.59 96 ALA A N 1
ATOM 734 C CA . ALA A 1 96 ? -0.812 11.736 5.489 1.00 58.59 96 ALA A CA 1
ATOM 735 C C . ALA A 1 96 ? -1.810 10.682 6.036 1.00 58.59 96 ALA A C 1
ATOM 737 O O . ALA A 1 96 ? -1.416 9.640 6.578 1.00 58.59 96 ALA A O 1
ATOM 738 N N . ALA A 1 97 ? -3.116 10.944 5.915 1.00 59.50 97 ALA A N 1
ATOM 739 C CA . ALA A 1 97 ? -4.178 10.100 6.435 1.00 59.50 97 ALA A CA 1
ATOM 740 C C . ALA A 1 97 ? -4.480 8.890 5.539 1.00 59.50 97 ALA A C 1
ATOM 742 O O . ALA A 1 97 ? -4.449 7.774 6.068 1.00 59.50 97 ALA A O 1
ATOM 743 N N . ALA A 1 98 ? -4.722 9.073 4.235 1.00 67.00 98 ALA A N 1
ATOM 744 C CA . ALA A 1 98 ? -5.013 7.962 3.329 1.00 67.00 98 ALA A CA 1
ATOM 745 C C . ALA A 1 98 ? -3.786 7.084 3.094 1.00 67.00 98 ALA A C 1
ATOM 747 O O . ALA A 1 98 ? -3.918 5.867 3.114 1.00 67.00 98 ALA A O 1
ATOM 748 N N . ASN A 1 99 ? -2.582 7.660 3.003 1.00 76.88 99 ASN A N 1
ATOM 749 C CA . ASN A 1 99 ? -1.362 6.859 2.864 1.00 76.88 99 ASN A CA 1
ATOM 750 C C . ASN A 1 99 ? -1.125 5.921 4.050 1.00 76.88 99 ASN A C 1
ATOM 752 O O . ASN A 1 99 ? -0.577 4.839 3.878 1.00 76.88 99 ASN A O 1
ATOM 756 N N . THR A 1 100 ? -1.525 6.321 5.262 1.00 81.31 100 THR A N 1
ATOM 757 C CA . THR A 1 100 ? -1.397 5.431 6.425 1.00 81.31 100 THR A CA 1
ATOM 758 C C . THR A 1 100 ? -2.267 4.187 6.252 1.00 81.31 100 THR A C 1
ATOM 760 O O . THR A 1 100 ? -1.802 3.096 6.558 1.00 81.31 100 THR A O 1
ATOM 763 N N . LEU A 1 101 ? -3.507 4.338 5.769 1.00 87.06 101 LEU A N 1
ATOM 764 C CA . LEU A 1 101 ? -4.371 3.189 5.491 1.00 87.06 101 LEU A CA 1
ATOM 765 C C . LEU A 1 101 ? -3.867 2.388 4.291 1.00 87.06 101 LEU A C 1
ATOM 767 O O . LEU A 1 101 ? -3.793 1.177 4.406 1.00 87.06 101 LEU A O 1
ATOM 771 N N . GLU A 1 102 ? -3.488 3.048 3.197 1.00 89.88 102 GLU A N 1
ATOM 772 C CA . GLU A 1 102 ? -2.999 2.403 1.972 1.00 89.88 102 GLU A CA 1
ATOM 773 C C . GLU A 1 102 ? -1.827 1.460 2.267 1.00 89.88 102 GLU A C 1
ATOM 775 O O . GLU A 1 102 ? -1.905 0.261 2.010 1.00 89.88 102 GLU A O 1
ATOM 780 N N . PHE A 1 103 ? -0.761 1.980 2.888 1.00 92.62 103 PHE A N 1
ATOM 781 C CA . PHE A 1 103 ? 0.415 1.169 3.195 1.00 92.62 103 PHE A CA 1
ATOM 782 C C . PHE A 1 103 ? 0.130 0.117 4.260 1.00 92.62 103 PHE A C 1
ATOM 784 O O . PHE A 1 103 ? 0.651 -0.984 4.156 1.00 92.62 103 PHE A O 1
ATOM 791 N N . PHE A 1 104 ? -0.708 0.413 5.258 1.00 94.50 104 PHE A N 1
ATOM 792 C CA . PHE A 1 104 ? -1.084 -0.582 6.261 1.00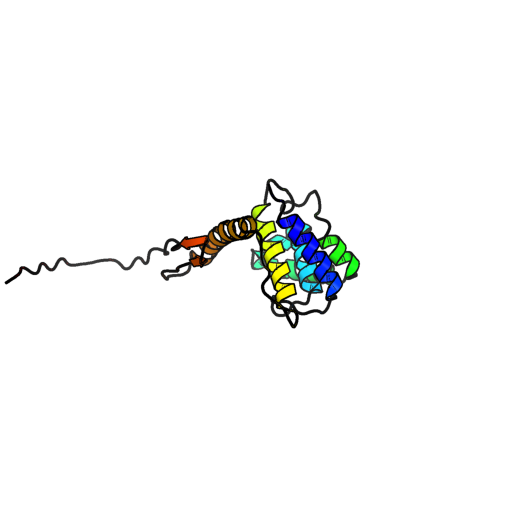 94.50 104 PHE A CA 1
ATOM 793 C C . PHE A 1 104 ? -1.881 -1.743 5.650 1.00 94.50 104 PHE A C 1
ATOM 795 O O . PHE A 1 104 ? -1.580 -2.900 5.929 1.00 94.50 104 PHE A O 1
ATOM 802 N N . ILE A 1 105 ? -2.892 -1.436 4.831 1.00 94.75 105 ILE A N 1
ATOM 803 C CA . ILE A 1 105 ? -3.765 -2.424 4.189 1.00 94.75 105 ILE A CA 1
ATOM 804 C C . ILE A 1 105 ? -2.935 -3.297 3.262 1.00 94.75 105 ILE A C 1
ATOM 806 O O . ILE A 1 105 ? -2.929 -4.506 3.441 1.00 94.75 105 ILE A O 1
ATOM 810 N N . HIS A 1 106 ? -2.163 -2.700 2.357 1.00 97.25 106 HIS A N 1
ATOM 811 C CA . HIS A 1 106 ? -1.387 -3.468 1.389 1.00 97.25 106 HIS A CA 1
ATOM 812 C C . HIS A 1 106 ? -0.210 -4.217 2.015 1.00 97.25 106 HIS A C 1
ATOM 814 O O . HIS A 1 106 ? 0.142 -5.300 1.554 1.00 97.25 106 HIS A O 1
ATOM 820 N N . HIS A 1 107 ? 0.345 -3.724 3.125 1.00 97.75 107 HIS A N 1
ATOM 821 C CA . HIS A 1 107 ? 1.249 -4.523 3.946 1.00 97.75 107 HIS A CA 1
ATOM 822 C C . HIS A 1 107 ? 0.544 -5.760 4.517 1.00 97.75 107 HIS A C 1
ATOM 824 O O . HIS A 1 107 ? 1.059 -6.871 4.392 1.00 97.75 107 HIS A O 1
ATOM 830 N N . GLU A 1 108 ? -0.656 -5.604 5.079 1.00 97.75 108 GLU A N 1
ATOM 831 C CA . GLU A 1 108 ? -1.437 -6.744 5.559 1.00 97.75 108 GLU A CA 1
ATOM 832 C C . GLU A 1 108 ? -1.939 -7.657 4.431 1.00 97.75 108 GLU A C 1
ATOM 834 O O . GLU A 1 108 ? -2.034 -8.858 4.658 1.00 97.75 108 GLU A O 1
ATOM 839 N N . ASP A 1 109 ? -2.198 -7.150 3.225 1.00 98.00 109 ASP A N 1
ATOM 840 C CA . ASP A 1 109 ? -2.608 -7.960 2.072 1.00 98.00 109 ASP A CA 1
ATOM 841 C C . ASP A 1 109 ? -1.500 -8.923 1.643 1.00 98.00 109 ASP A C 1
ATOM 843 O O . ASP A 1 109 ? -1.779 -10.094 1.384 1.00 98.00 109 ASP A O 1
ATOM 847 N N . VAL A 1 110 ? -0.244 -8.459 1.610 1.00 98.31 110 VAL A N 1
ATOM 848 C CA . VAL A 1 110 ? 0.906 -9.332 1.330 1.00 98.31 110 VAL A CA 1
ATOM 849 C C . VAL A 1 110 ? 1.107 -10.310 2.477 1.00 98.31 110 VAL A C 1
ATOM 851 O O . VAL A 1 110 ? 1.189 -11.512 2.238 1.00 98.31 110 VAL A O 1
ATOM 854 N N . ARG A 1 111 ? 1.136 -9.818 3.727 1.00 98.00 111 ARG A N 1
ATOM 855 C CA . ARG A 1 111 ? 1.352 -10.659 4.914 1.00 98.00 111 ARG A CA 1
ATOM 856 C C . ARG A 1 111 ? 0.323 -11.784 4.997 1.00 98.00 111 ARG A C 1
ATOM 858 O O . ARG A 1 111 ? 0.709 -12.929 5.189 1.00 98.00 111 ARG A O 1
ATOM 865 N N . ARG A 1 112 ? -0.965 -11.469 4.847 1.00 97.62 112 ARG A N 1
ATOM 866 C CA . ARG A 1 112 ? -2.080 -12.428 4.939 1.00 97.62 112 ARG A CA 1
ATOM 867 C C . ARG A 1 112 ? -2.206 -13.328 3.715 1.00 97.62 112 ARG A C 1
ATOM 869 O O . ARG A 1 112 ? -2.858 -14.361 3.814 1.00 97.62 112 ARG A O 1
ATOM 876 N N . GLY A 1 113 ? -1.606 -12.938 2.591 1.00 96.50 113 GLY A N 1
ATOM 877 C CA . GLY A 1 113 ? -1.461 -13.796 1.419 1.00 96.50 113 GLY A CA 1
ATOM 878 C C . GLY A 1 113 ? -0.445 -14.924 1.621 1.00 96.50 113 GLY A C 1
ATOM 879 O O . GLY A 1 113 ? -0.511 -15.919 0.909 1.00 96.50 113 GLY A O 1
ATOM 880 N N . GLN A 1 114 ? 0.466 -14.809 2.597 1.00 96.69 114 GLN A N 1
ATOM 881 C CA . GLN A 1 114 ? 1.511 -15.810 2.818 1.00 96.69 114 GLN A CA 1
ATOM 882 C C . GLN A 1 114 ? 1.057 -16.961 3.732 1.00 96.69 114 GLN A C 1
ATOM 884 O O . GLN A 1 114 ? 0.283 -16.745 4.676 1.00 96.69 114 GLN A O 1
ATOM 889 N N . PRO A 1 115 ? 1.586 -18.184 3.524 1.00 94.19 115 PRO A N 1
ATOM 890 C CA . PRO A 1 115 ? 1.382 -19.284 4.457 1.00 94.19 115 PRO A CA 1
ATOM 891 C C . PRO A 1 115 ? 1.955 -18.947 5.841 1.00 94.19 115 PRO A C 1
ATOM 893 O O . PRO A 1 115 ? 2.978 -18.278 5.971 1.00 94.19 115 PRO A O 1
ATOM 896 N N . GLY A 1 116 ? 1.292 -19.423 6.897 1.00 92.06 116 GLY A N 1
ATOM 897 C CA . GLY A 1 116 ? 1.762 -19.236 8.274 1.00 92.06 116 GLY A CA 1
ATOM 898 C C . GLY A 1 116 ? 1.599 -17.816 8.828 1.00 92.06 116 GLY A C 1
ATOM 899 O O . GLY A 1 116 ? 2.141 -17.519 9.896 1.00 92.06 116 GLY A O 1
ATOM 900 N N . TRP A 1 117 ? 0.850 -16.942 8.146 1.00 95.56 117 TRP A N 1
ATOM 901 C CA . TRP A 1 117 ? 0.547 -15.607 8.652 1.00 95.56 117 TRP A CA 1
ATOM 902 C C . TRP A 1 117 ? -0.057 -15.640 10.059 1.00 95.56 117 TRP A C 1
ATOM 904 O O . TRP A 1 117 ? -0.922 -16.458 10.380 1.00 95.56 117 TRP A O 1
ATOM 914 N N . ARG A 1 118 ? 0.358 -14.674 10.884 1.00 93.75 118 ARG A N 1
ATOM 915 C CA . ARG A 1 118 ? -0.226 -14.406 12.198 1.00 93.75 118 ARG A CA 1
ATOM 916 C C . ARG A 1 118 ? -0.583 -12.924 12.341 1.00 93.75 118 ARG A C 1
ATOM 918 O O . ARG A 1 118 ? 0.167 -12.072 11.835 1.00 93.75 118 ARG A O 1
ATOM 925 N N . PRO A 1 119 ? -1.675 -12.599 13.061 1.00 93.81 119 PRO A N 1
ATOM 926 C CA . PRO A 1 119 ? -1.973 -11.226 13.449 1.00 93.81 119 PRO A CA 1
ATOM 927 C C . PRO A 1 119 ? -0.755 -10.584 14.110 1.00 93.81 119 PRO A C 1
ATOM 929 O O . PRO A 1 119 ? -0.083 -11.217 14.921 1.00 93.81 119 PRO A O 1
ATOM 932 N N . ARG A 1 120 ? -0.456 -9.336 13.746 1.00 93.00 120 ARG A N 1
ATOM 933 C CA . ARG A 1 120 ? 0.599 -8.571 14.415 1.00 93.00 120 ARG A CA 1
ATOM 934 C C . ARG A 1 120 ? 0.022 -7.778 15.572 1.00 93.00 120 ARG A C 1
ATOM 936 O O . ARG A 1 120 ? -1.073 -7.225 15.466 1.00 93.00 120 ARG A O 1
ATOM 943 N N . GLU A 1 121 ? 0.800 -7.664 16.634 1.00 90.69 121 GLU A N 1
ATOM 944 C CA . GLU A 1 121 ? 0.521 -6.699 17.6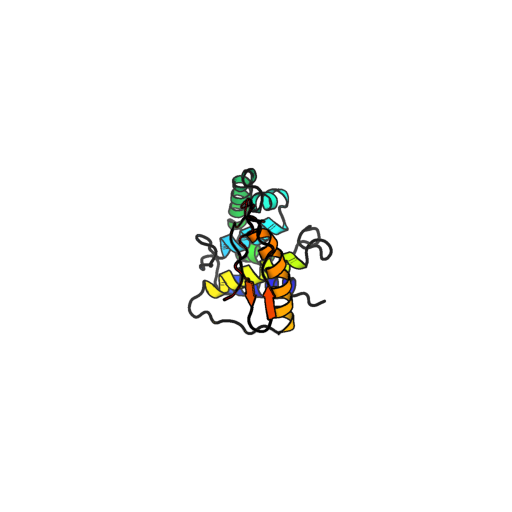84 1.00 90.69 121 GLU A CA 1
ATOM 945 C C . GLU A 1 121 ? 0.984 -5.316 17.237 1.00 90.69 121 GLU A C 1
ATOM 947 O O . GLU A 1 121 ? 2.094 -5.130 16.737 1.00 90.69 121 GLU A O 1
ATOM 952 N N . LEU A 1 122 ? 0.096 -4.339 17.379 1.00 91.31 122 LEU A N 1
ATOM 953 C CA . LEU A 1 122 ? 0.360 -2.951 17.028 1.00 91.31 122 LEU A CA 1
ATOM 954 C C . LEU A 1 122 ? 0.354 -2.107 18.293 1.00 91.31 122 LEU A C 1
ATOM 956 O O . LEU A 1 122 ? -0.504 -2.329 19.152 1.00 91.31 122 LEU A O 1
ATOM 960 N N . PRO A 1 123 ? 1.199 -1.070 18.389 1.00 90.94 123 PRO A N 1
ATOM 961 C CA . PRO A 1 123 ? 1.065 -0.082 19.445 1.00 90.94 123 PRO A CA 1
ATOM 962 C C . PRO A 1 123 ? -0.363 0.467 19.487 1.00 90.94 123 PRO A C 1
ATOM 964 O O . PRO A 1 123 ? -0.955 0.766 18.443 1.00 90.94 123 PRO A O 1
ATOM 967 N N . ARG A 1 124 ? -0.922 0.626 20.690 1.00 89.00 124 ARG A N 1
ATOM 968 C CA . ARG A 1 124 ? -2.303 1.099 20.879 1.00 89.00 124 ARG A CA 1
ATOM 969 C C . ARG A 1 124 ? -2.579 2.397 20.118 1.00 89.00 124 ARG A C 1
ATOM 971 O O . ARG A 1 124 ? -3.608 2.520 19.460 1.00 89.00 124 ARG A O 1
ATOM 978 N N . GLU A 1 125 ? -1.632 3.330 20.129 1.00 89.19 125 GLU A N 1
ATOM 979 C CA . GLU A 1 125 ? -1.738 4.596 19.396 1.00 89.19 125 GLU A CA 1
ATOM 980 C C . GLU A 1 125 ? -1.893 4.401 17.881 1.00 89.19 125 GLU A C 1
ATOM 982 O O . GLU A 1 125 ? -2.673 5.108 17.235 1.00 89.19 125 GLU A O 1
ATOM 987 N N . GLN A 1 126 ? -1.197 3.411 17.309 1.00 88.75 126 GLN A N 1
ATOM 988 C CA . GLN A 1 126 ? -1.319 3.061 15.897 1.00 88.75 126 GLN A CA 1
ATOM 989 C C . GLN A 1 126 ? -2.695 2.450 15.612 1.00 88.75 126 GLN A C 1
ATOM 991 O O . GLN A 1 126 ? -3.344 2.838 14.640 1.00 88.75 126 GLN A O 1
ATOM 996 N N . GLN A 1 127 ? -3.183 1.559 16.479 1.00 90.75 127 GLN A N 1
ATOM 997 C CA . GLN A 1 127 ? -4.524 0.975 16.355 1.00 90.75 127 GLN A CA 1
ATOM 998 C C . GLN A 1 127 ? -5.618 2.051 16.417 1.00 90.75 127 GLN A C 1
ATOM 1000 O O . GLN A 1 127 ? -6.513 2.086 15.571 1.00 90.75 127 GLN A O 1
ATOM 1005 N N . GLU A 1 128 ? -5.517 3.000 17.348 1.00 88.88 128 GLU A N 1
ATOM 1006 C CA . GLU A 1 128 ? -6.439 4.135 17.447 1.00 88.88 128 GLU A CA 1
ATOM 1007 C C . GLU A 1 128 ? -6.368 5.044 16.214 1.00 88.88 128 GLU A C 1
ATOM 1009 O O . GLU A 1 128 ? -7.396 5.513 15.711 1.00 88.88 128 GLU A O 1
ATOM 1014 N N . ALA A 1 129 ? -5.161 5.286 15.700 1.00 87.50 129 ALA A N 1
ATOM 1015 C CA . ALA A 1 129 ? -4.931 6.061 14.490 1.00 87.50 129 ALA A CA 1
ATOM 1016 C C . ALA A 1 129 ? -5.565 5.404 13.252 1.00 87.50 129 ALA A C 1
ATOM 1018 O O . ALA A 1 129 ? -6.170 6.117 12.441 1.00 87.50 129 ALA A O 1
ATOM 1019 N N . LEU A 1 130 ? -5.463 4.081 13.117 1.00 89.62 130 LEU A N 1
ATOM 1020 C CA . LEU A 1 130 ? -6.110 3.299 12.061 1.00 89.62 130 LEU A CA 1
ATOM 1021 C C . LEU A 1 130 ? -7.630 3.317 12.223 1.00 89.62 130 LEU A C 1
ATOM 1023 O O . LEU A 1 130 ? -8.347 3.626 11.272 1.00 89.62 130 LEU A O 1
ATOM 1027 N N . TRP A 1 131 ? -8.132 3.097 13.440 1.00 89.00 131 TRP A N 1
ATOM 1028 C CA . TRP A 1 131 ? -9.563 3.106 13.726 1.00 89.00 131 TRP A CA 1
ATOM 1029 C C . TRP A 1 131 ? -10.218 4.449 13.400 1.00 89.00 131 TRP A C 1
ATOM 1031 O O . TRP A 1 131 ? -11.256 4.492 12.735 1.00 89.00 131 TRP A O 1
ATOM 1041 N N . ARG A 1 132 ? -9.606 5.573 13.805 1.00 86.12 132 ARG A N 1
ATOM 1042 C CA . ARG A 1 132 ? -10.116 6.914 13.471 1.00 86.12 132 ARG A CA 1
ATOM 1043 C C . ARG A 1 132 ? -10.312 7.089 11.963 1.00 86.12 132 ARG A C 1
ATOM 1045 O O . ARG A 1 132 ? -11.347 7.620 11.564 1.00 86.12 132 ARG A O 1
ATOM 1052 N N . ARG A 1 133 ? -9.361 6.611 11.155 1.00 83.81 133 ARG A N 1
ATOM 1053 C CA . ARG A 1 133 ? -9.383 6.709 9.688 1.00 83.81 133 ARG A CA 1
ATOM 1054 C C . ARG A 1 133 ? -10.399 5.752 9.067 1.00 83.81 133 ARG A C 1
ATOM 1056 O O . ARG A 1 133 ? -11.243 6.194 8.292 1.00 83.81 133 ARG A O 1
ATOM 1063 N N . ALA A 1 134 ? -10.396 4.485 9.484 1.00 85.88 134 ALA A N 1
ATOM 1064 C CA . ALA A 1 134 ? -11.335 3.468 9.012 1.00 85.88 134 ALA A CA 1
ATOM 1065 C C . ALA A 1 134 ? -12.798 3.903 9.202 1.00 85.88 134 ALA A C 1
ATOM 1067 O O . ALA A 1 134 ? -13.625 3.715 8.312 1.00 85.88 134 ALA A O 1
ATOM 1068 N N . ARG A 1 135 ? -13.119 4.572 10.320 1.00 84.12 135 ARG A N 1
ATOM 1069 C CA . ARG A 1 135 ? -14.459 5.139 10.555 1.00 84.12 135 ARG A CA 1
ATOM 1070 C C . ARG A 1 135 ? -14.863 6.189 9.517 1.00 84.12 135 ARG A C 1
ATOM 1072 O O . ARG A 1 135 ? -16.026 6.214 9.117 1.00 84.12 135 ARG A O 1
ATOM 1079 N N . GLY A 1 136 ? -13.938 7.058 9.106 1.00 81.75 136 GLY A N 1
ATOM 1080 C CA . GLY A 1 136 ? -14.184 8.066 8.071 1.00 81.75 136 GLY A CA 1
ATOM 1081 C C . GLY A 1 136 ? -14.487 7.418 6.720 1.00 81.75 136 GLY A C 1
ATOM 1082 O O . GLY A 1 136 ? -15.531 7.693 6.126 1.00 81.75 136 GLY A O 1
ATOM 1083 N N . THR A 1 137 ? -13.636 6.479 6.300 1.00 80.94 137 THR A N 1
ATOM 1084 C CA . THR A 1 137 ? -13.808 5.716 5.054 1.00 80.94 137 THR A CA 1
ATOM 1085 C C . THR A 1 137 ? -15.114 4.929 5.050 1.00 80.94 137 THR A C 1
ATOM 1087 O O . THR A 1 137 ? -15.886 5.007 4.097 1.00 80.94 137 THR A O 1
ATOM 1090 N N . ALA A 1 138 ? -15.425 4.230 6.143 1.00 84.31 138 ALA A N 1
ATOM 1091 C CA . ALA A 1 138 ? -16.636 3.430 6.239 1.00 84.31 138 ALA A CA 1
ATOM 1092 C C . ALA A 1 138 ? -17.912 4.285 6.193 1.00 84.31 138 ALA A C 1
ATOM 1094 O O . ALA A 1 138 ? -18.893 3.881 5.576 1.00 84.31 138 ALA A O 1
ATOM 1095 N N . ARG A 1 139 ? -17.908 5.496 6.771 1.00 82.31 139 ARG A N 1
ATOM 1096 C CA . ARG A 1 139 ? -19.042 6.428 6.646 1.00 82.31 139 ARG A CA 1
ATOM 1097 C C . ARG A 1 139 ? -19.318 6.789 5.184 1.00 82.31 139 ARG A C 1
ATOM 1099 O O . ARG A 1 139 ? -20.480 6.843 4.792 1.00 82.31 139 ARG A O 1
ATOM 1106 N N . LEU A 1 140 ? -18.277 7.035 4.388 1.00 81.50 140 LEU A N 1
ATOM 1107 C CA . LEU A 1 140 ? -18.416 7.349 2.964 1.00 81.50 140 LEU A CA 1
ATOM 1108 C C . LEU A 1 140 ? -18.833 6.125 2.142 1.00 81.50 140 LEU A C 1
ATOM 1110 O O . LEU A 1 140 ? -19.741 6.237 1.320 1.00 81.50 140 LEU A O 1
ATOM 1114 N N . ALA A 1 141 ? -18.213 4.968 2.384 1.00 83.31 141 ALA A N 1
ATOM 1115 C CA . ALA A 1 141 ? -18.506 3.726 1.671 1.00 83.31 141 ALA A CA 1
ATOM 1116 C C . ALA A 1 141 ? -19.946 3.248 1.914 1.00 83.31 141 ALA A C 1
ATOM 1118 O O . ALA A 1 141 ? -20.644 2.839 0.988 1.00 83.31 141 ALA A O 1
ATOM 1119 N N . LEU A 1 142 ? -20.428 3.368 3.152 1.00 85.69 142 LEU A N 1
ATOM 1120 C CA . LEU A 1 142 ? -21.739 2.863 3.559 1.00 85.69 142 LEU A CA 1
ATOM 1121 C C . LEU A 1 142 ? -22.877 3.873 3.357 1.00 85.69 142 LEU A C 1
ATOM 1123 O O . LEU A 1 142 ? -24.029 3.542 3.615 1.00 85.69 142 LEU A O 1
ATOM 1127 N N . ARG A 1 143 ? -22.604 5.088 2.859 1.00 84.38 143 ARG A N 1
ATOM 1128 C CA . ARG A 1 143 ? -23.621 6.154 2.724 1.00 84.38 143 ARG A CA 1
ATOM 1129 C C . ARG A 1 143 ? -24.800 5.799 1.810 1.00 84.38 143 ARG A C 1
ATOM 1131 O O . ARG A 1 143 ? -25.850 6.421 1.905 1.00 84.38 143 ARG A O 1
ATOM 1138 N N . ARG A 1 144 ? -24.610 4.848 0.888 1.00 83.38 144 ARG A N 1
ATOM 1139 C CA . ARG A 1 144 ? -25.640 4.376 -0.057 1.00 83.38 144 ARG A CA 1
ATOM 1140 C C . ARG A 1 144 ? -26.327 3.086 0.397 1.00 83.38 144 ARG A C 1
ATOM 1142 O O . ARG A 1 144 ? -27.282 2.659 -0.245 1.00 83.38 144 ARG A O 1
ATOM 1149 N N . VAL A 1 145 ? -25.858 2.469 1.482 1.00 87.31 145 VAL A N 1
ATOM 1150 C CA . VAL A 1 145 ? -26.457 1.250 2.026 1.00 87.31 145 VAL A CA 1
ATOM 1151 C C . VAL A 1 145 ? -27.785 1.619 2.684 1.00 87.31 145 VAL A C 1
ATOM 1153 O O . VAL A 1 145 ? -27.828 2.405 3.628 1.00 87.31 145 VAL A O 1
ATOM 1156 N N . ARG A 1 146 ? -28.885 1.047 2.186 1.00 84.19 146 ARG A N 1
ATOM 1157 C CA . ARG A 1 146 ? -30.249 1.279 2.694 1.00 84.19 146 ARG A CA 1
ATOM 1158 C C . ARG A 1 146 ? -30.574 0.392 3.906 1.00 84.19 146 ARG A C 1
ATOM 1160 O O . ARG A 1 146 ? -31.638 -0.211 3.969 1.00 84.19 146 ARG A O 1
ATOM 1167 N N . ALA A 1 147 ? -29.641 0.284 4.850 1.00 85.25 147 ALA A N 1
ATOM 1168 C CA . ALA A 1 147 ? -29.793 -0.506 6.069 1.00 85.25 147 ALA A CA 1
ATOM 1169 C C . ALA A 1 147 ? -29.091 0.171 7.253 1.00 85.25 147 ALA A C 1
ATOM 1171 O O . ALA A 1 147 ? -28.149 0.948 7.083 1.00 85.25 147 ALA A O 1
ATOM 1172 N N . ALA A 1 148 ? -29.534 -0.145 8.471 1.00 82.94 148 ALA A N 1
ATOM 1173 C CA . ALA A 1 148 ? -28.869 0.307 9.686 1.00 82.94 148 ALA A CA 1
ATOM 1174 C C . ALA A 1 148 ? -27.562 -0.474 9.888 1.00 82.94 148 ALA A C 1
ATOM 1176 O O . ALA A 1 148 ? -27.564 -1.595 10.391 1.00 82.94 148 ALA A O 1
ATOM 1177 N N . VAL A 1 149 ? -26.434 0.128 9.514 1.00 85.19 149 VAL A N 1
ATOM 1178 C CA . VAL A 1 149 ? -25.116 -0.487 9.709 1.00 85.19 149 VAL A CA 1
ATOM 1179 C C . VAL A 1 149 ? -24.563 -0.130 11.090 1.00 85.19 149 VAL A C 1
ATOM 1181 O O . VAL A 1 149 ? -24.734 0.983 11.592 1.00 85.19 149 VAL A O 1
ATOM 1184 N N . ARG A 1 150 ? -23.876 -1.074 11.733 1.00 85.56 150 ARG A N 1
ATOM 1185 C CA . ARG A 1 150 ? -23.107 -0.837 12.958 1.00 85.56 150 ARG A CA 1
ATOM 1186 C C . ARG A 1 150 ? -21.658 -1.207 12.696 1.00 85.56 150 ARG A C 1
ATOM 1188 O O . ARG A 1 150 ? -21.381 -2.311 12.253 1.00 85.56 150 ARG A O 1
ATOM 1195 N N . ILE A 1 151 ? -20.750 -0.292 13.012 1.00 84.06 151 ILE A N 1
ATOM 1196 C CA . ILE A 1 151 ? -19.309 -0.526 12.942 1.00 84.06 151 ILE A CA 1
ATOM 1197 C C . ILE A 1 151 ? -18.781 -0.524 14.371 1.00 84.06 151 ILE A C 1
ATOM 1199 O O . ILE A 1 151 ? -19.025 0.421 15.132 1.00 84.06 151 ILE A O 1
ATOM 1203 N N . GLN A 1 152 ? -18.075 -1.583 14.746 1.00 86.62 152 GLN A N 1
ATOM 1204 C CA . GLN A 1 152 ? -17.515 -1.751 16.078 1.00 86.62 152 GLN A CA 1
ATOM 1205 C C . GLN A 1 152 ? -16.091 -2.286 15.978 1.00 86.62 152 GLN A C 1
ATOM 1207 O O . GLN A 1 152 ? -15.830 -3.212 15.220 1.00 86.62 152 GLN A O 1
ATOM 1212 N N . ALA A 1 153 ? -15.207 -1.707 16.783 1.00 84.75 153 ALA A N 1
ATOM 1213 C CA . ALA A 1 153 ? -13.898 -2.257 17.088 1.00 84.75 153 ALA A CA 1
ATOM 1214 C C . ALA A 1 153 ? -13.832 -2.423 18.617 1.00 84.75 153 ALA A C 1
ATOM 1216 O O . ALA A 1 153 ? -13.863 -1.410 19.331 1.00 84.75 153 ALA A O 1
ATOM 1217 N N . PRO A 1 154 ? -13.841 -3.663 19.146 1.00 81.62 154 PRO A N 1
ATOM 1218 C CA . PRO A 1 154 ? -13.727 -3.913 20.584 1.00 81.62 154 PRO A CA 1
ATOM 1219 C C . PRO A 1 154 ? -12.525 -3.168 21.181 1.00 81.62 154 PRO A C 1
ATOM 1221 O O . PRO A 1 154 ? -11.463 -3.140 20.573 1.00 81.62 154 PRO A O 1
ATOM 1224 N N . GLY A 1 155 ? -12.707 -2.491 22.317 1.00 82.50 155 GLY A N 1
ATOM 1225 C CA . GLY A 1 155 ? -11.663 -1.658 22.940 1.00 82.50 155 GLY A CA 1
ATOM 1226 C C . GLY A 1 155 ? -11.450 -0.264 22.322 1.00 82.50 155 GLY A C 1
ATOM 1227 O O . GLY A 1 155 ? -10.884 0.602 22.980 1.00 82.50 155 GLY A O 1
ATOM 1228 N N . TYR A 1 156 ? -11.966 0.006 21.116 1.00 77.62 156 TYR A N 1
ATOM 1229 C CA . TYR A 1 156 ? -11.762 1.277 20.392 1.00 77.62 156 TYR A CA 1
ATOM 1230 C C . TYR A 1 156 ? -13.057 2.065 20.125 1.00 77.62 156 TYR A C 1
ATOM 1232 O O . TYR A 1 156 ? -13.033 3.243 19.748 1.00 77.62 156 TYR A O 1
ATOM 1240 N N . GLY A 1 157 ? -14.216 1.426 20.295 1.00 78.81 157 GLY A N 1
ATOM 1241 C CA . GLY A 1 157 ? -15.530 2.068 20.303 1.00 78.81 157 GLY A CA 1
ATOM 1242 C C . GLY A 1 157 ? -16.505 1.556 19.240 1.00 78.81 157 GLY A C 1
ATOM 1243 O O . GLY A 1 157 ? -16.227 0.640 18.466 1.00 78.81 157 GLY A O 1
ATOM 1244 N N . ARG A 1 158 ? -17.695 2.167 19.214 1.00 79.44 158 ARG A N 1
ATOM 1245 C CA . ARG A 1 158 ? -18.845 1.749 18.394 1.00 79.44 158 ARG A CA 1
ATOM 1246 C C . ARG A 1 158 ? -19.514 2.952 17.730 1.00 79.44 158 ARG A C 1
ATOM 1248 O O . ARG A 1 158 ? -19.691 3.989 18.367 1.00 79.44 158 ARG A O 1
ATOM 1255 N N . ARG A 1 159 ? -19.930 2.813 16.467 1.00 69.12 159 ARG A N 1
ATOM 1256 C CA . ARG A 1 159 ? -20.707 3.826 15.729 1.00 69.12 159 ARG A CA 1
ATOM 1257 C C . ARG A 1 159 ? -21.820 3.188 14.898 1.00 69.12 159 ARG A C 1
ATOM 1259 O O . ARG A 1 159 ? -21.677 2.087 14.374 1.00 69.12 159 ARG A O 1
ATOM 1266 N N . ARG A 1 160 ? -22.917 3.929 14.750 1.00 67.88 160 ARG A N 1
ATOM 1267 C CA . ARG A 1 160 ? -23.920 3.726 13.701 1.00 67.88 160 ARG A CA 1
ATOM 1268 C C . ARG A 1 160 ? -23.676 4.832 12.667 1.00 67.88 160 ARG A C 1
ATOM 1270 O O . ARG A 1 160 ? -23.857 5.996 13.030 1.00 67.88 160 ARG A O 1
ATOM 1277 N N . PRO A 1 161 ? -23.165 4.543 11.454 1.00 63.53 161 PRO A N 1
ATOM 1278 C CA . PRO A 1 161 ? -23.175 5.522 10.373 1.00 63.53 161 PRO A CA 1
ATOM 1279 C C . PRO A 1 161 ? -24.618 6.001 10.198 1.00 63.53 161 PRO A C 1
ATOM 1281 O O . PRO A 1 161 ? -25.537 5.194 10.344 1.00 63.53 161 PRO A O 1
ATOM 1284 N N . ALA A 1 162 ? -24.831 7.299 9.968 1.00 56.97 162 ALA A N 1
ATOM 1285 C CA . ALA A 1 162 ? -26.179 7.814 9.750 1.00 56.97 162 ALA A CA 1
ATOM 1286 C C . ALA A 1 162 ? -26.829 6.990 8.631 1.00 56.97 162 ALA A C 1
ATOM 1288 O O . ALA A 1 162 ? -26.270 6.909 7.536 1.00 56.97 162 ALA A O 1
ATOM 1289 N N . ALA A 1 163 ? -27.947 6.327 8.934 1.00 52.56 163 ALA A N 1
ATOM 1290 C CA . ALA A 1 163 ? -28.714 5.629 7.918 1.00 52.56 163 ALA A CA 1
ATOM 1291 C C . ALA A 1 163 ? -29.052 6.644 6.821 1.00 52.56 163 ALA A C 1
ATOM 1293 O O . ALA A 1 163 ? -29.418 7.782 7.133 1.00 52.56 163 ALA A O 1
ATOM 1294 N N . ALA A 1 164 ? -28.947 6.252 5.548 1.00 46.88 164 ALA A N 1
ATOM 1295 C CA . ALA A 1 164 ? -29.712 6.949 4.526 1.00 46.88 164 ALA A CA 1
ATOM 1296 C C . ALA A 1 164 ? -31.158 6.895 5.017 1.00 46.88 164 ALA A C 1
ATOM 1298 O O . ALA A 1 164 ? -31.674 5.794 5.199 1.00 46.88 164 ALA A O 1
ATOM 1299 N N . ALA A 1 165 ? -31.736 8.052 5.357 1.00 42.97 165 ALA A N 1
ATOM 1300 C CA . ALA A 1 165 ? -33.079 8.131 5.900 1.00 42.97 165 ALA A CA 1
ATOM 1301 C C . ALA A 1 165 ? -33.988 7.314 4.987 1.00 42.97 165 ALA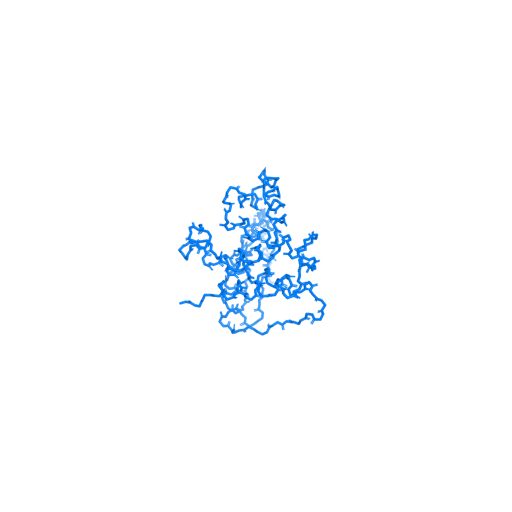 A C 1
ATOM 1303 O O . ALA A 1 165 ? -34.247 7.694 3.844 1.00 42.97 165 ALA A O 1
ATOM 1304 N N . THR A 1 166 ? -34.416 6.151 5.462 1.00 42.94 166 THR A N 1
ATOM 1305 C CA . THR A 1 166 ? -35.487 5.410 4.834 1.00 42.94 166 THR A CA 1
ATOM 1306 C C . THR A 1 166 ? -36.697 6.308 5.012 1.00 42.94 166 THR A C 1
ATOM 1308 O O . THR A 1 166 ? -37.316 6.334 6.072 1.00 42.94 166 THR A O 1
ATOM 1311 N N . ARG A 1 167 ? -36.985 7.126 3.993 1.00 40.25 167 ARG A N 1
ATOM 1312 C CA . ARG A 1 167 ? -38.277 7.782 3.806 1.00 40.25 167 ARG A CA 1
ATOM 1313 C C . ARG A 1 167 ? -39.309 6.674 3.583 1.00 40.25 167 ARG A C 1
ATOM 1315 O O . ARG A 1 167 ? -39.775 6.470 2.471 1.00 40.25 167 ARG A O 1
ATOM 1322 N N . TYR A 1 168 ? -39.634 5.927 4.628 1.00 36.81 168 TYR A N 1
ATOM 1323 C CA . TYR A 1 168 ? -40.945 5.317 4.722 1.00 36.81 168 TYR A CA 1
ATOM 1324 C C . TYR A 1 168 ? -41.845 6.410 5.277 1.00 36.81 168 TYR A C 1
ATOM 1326 O O . TYR A 1 168 ? -41.678 6.851 6.414 1.00 36.81 168 TYR A O 1
ATOM 1334 N N . GLY A 1 169 ? -42.706 6.935 4.404 1.00 35.28 169 GLY A N 1
ATOM 1335 C CA . GLY A 1 169 ? -43.712 7.920 4.759 1.00 35.28 169 GLY A CA 1
ATOM 1336 C C . GLY A 1 169 ? -44.555 7.384 5.906 1.00 35.28 169 GLY A C 1
ATOM 1337 O O . GLY A 1 169 ? -45.293 6.418 5.746 1.00 35.28 169 GLY A O 1
ATOM 1338 N N . TRP A 1 170 ? -44.418 8.013 7.067 1.00 33.53 170 TRP A N 1
ATOM 1339 C CA . TRP A 1 170 ? -45.294 7.801 8.205 1.00 33.53 170 TRP A CA 1
ATOM 1340 C C . TRP A 1 170 ? -46.584 8.585 7.936 1.00 33.53 170 TRP A C 1
ATOM 1342 O O . TRP A 1 170 ? -46.704 9.754 8.296 1.00 33.53 170 TRP A O 1
ATOM 1352 N N . TRP A 1 171 ? -47.529 7.961 7.231 1.00 35.72 171 TRP A N 1
ATOM 1353 C CA . TRP A 1 171 ? -48.908 8.437 7.132 1.00 35.72 171 TRP A CA 1
ATOM 1354 C C . TRP A 1 171 ? -49.800 7.594 8.049 1.00 35.72 171 TRP A C 1
ATOM 1356 O O . TRP A 1 171 ? -50.059 6.434 7.750 1.00 35.72 171 TRP A O 1
ATOM 1366 N N . GLY A 1 172 ? -50.308 8.219 9.120 1.00 33.03 172 GLY A N 1
ATOM 1367 C CA . GLY A 1 172 ? -51.470 7.771 9.907 1.00 33.03 172 GLY A CA 1
ATOM 1368 C C . GLY A 1 172 ? -51.211 6.592 10.855 1.00 33.03 172 GLY A C 1
ATOM 1369 O O . GLY A 1 172 ? -50.462 5.686 10.544 1.00 33.03 172 GLY A O 1
ATOM 1370 N N . ARG A 1 173 ? -51.795 6.486 12.047 1.00 34.31 173 ARG A N 1
ATOM 1371 C CA . ARG A 1 173 ? -52.834 7.236 12.760 1.00 34.31 173 ARG A CA 1
ATOM 1372 C C . ARG A 1 173 ? -52.564 7.041 14.256 1.00 34.31 173 ARG A C 1
ATOM 1374 O O . ARG A 1 173 ? -52.099 5.984 14.671 1.00 34.31 173 ARG A O 1
ATOM 1381 N N . ARG A 1 174 ? -52.895 8.051 15.065 1.00 41.41 174 ARG A N 1
ATOM 1382 C CA . ARG A 1 174 ? -53.047 7.896 16.516 1.00 41.41 174 ARG A CA 1
ATOM 1383 C C . ARG A 1 174 ? -54.141 6.855 16.757 1.00 41.41 174 ARG A C 1
ATOM 1385 O O . ARG A 1 174 ? -55.248 7.034 16.261 1.00 41.41 174 ARG A O 1
ATOM 1392 N N . ALA A 1 175 ? -53.844 5.820 17.527 1.00 33.75 175 ALA A N 1
ATOM 1393 C CA . ALA A 1 175 ? -54.857 5.033 18.209 1.00 33.75 175 ALA A CA 1
ATOM 1394 C C . ALA A 1 175 ? -54.511 5.082 19.696 1.00 33.75 175 ALA A C 1
ATOM 1396 O O . ALA A 1 175 ? -53.554 4.465 20.155 1.00 33.75 175 ALA A O 1
ATOM 1397 N N . SER A 1 176 ? -55.251 5.918 20.417 1.00 40.75 176 SER A N 1
ATOM 1398 C CA . SER A 1 176 ? -55.327 5.902 21.870 1.00 40.75 176 SER A CA 1
ATOM 1399 C C . SER A 1 176 ? -55.948 4.584 22.319 1.00 40.75 176 SER A C 1
ATOM 1401 O O . SER A 1 176 ? -57.039 4.255 21.858 1.00 40.75 176 SER A O 1
ATOM 1403 N N . TRP A 1 177 ? -55.316 3.892 23.259 1.00 32.34 177 TRP A N 1
ATOM 1404 C CA . TRP A 1 177 ? -55.994 2.893 24.076 1.00 32.34 177 TRP A CA 1
ATOM 1405 C C . TRP A 1 177 ? -55.927 3.344 25.530 1.00 32.34 177 TRP A C 1
ATOM 1407 O O . TRP A 1 177 ? -54.849 3.487 26.105 1.00 32.34 177 TRP A O 1
ATOM 1417 N N . ARG A 1 178 ? -57.108 3.666 26.069 1.00 35.81 178 ARG A N 1
ATOM 1418 C CA . ARG A 1 178 ? -57.352 3.858 27.497 1.00 35.81 178 ARG A CA 1
ATOM 1419 C C . ARG A 1 178 ? -57.425 2.486 28.161 1.00 35.81 178 ARG A C 1
ATOM 1421 O O . ARG A 1 178 ? -57.931 1.534 27.576 1.00 35.81 178 ARG A O 1
ATOM 1428 N N . SER A 1 179 ? -56.916 2.451 29.380 1.00 36.88 179 SER A N 1
ATOM 1429 C CA . SER A 1 179 ? -57.023 1.384 30.366 1.00 36.88 179 SER A CA 1
ATOM 1430 C C . SER A 1 179 ? -58.467 1.104 30.783 1.00 36.88 179 SER A C 1
ATOM 1432 O O . SER A 1 179 ? -59.248 2.040 30.975 1.00 36.88 179 SER A O 1
ATOM 1434 N N . SER A 1 180 ? -58.766 -0.165 31.039 1.00 44.47 180 SER A N 1
ATOM 1435 C CA . SER A 1 180 ? -59.611 -0.637 32.143 1.00 44.47 180 SER A CA 1
ATOM 1436 C C . SER A 1 180 ? -59.108 -2.014 32.551 1.00 44.47 180 SER A C 1
ATOM 1438 O O . SER A 1 180 ? -58.775 -2.786 31.624 1.00 44.47 180 SER A O 1
#

pLDDT: mean 82.4, std 18.87, range [32.34, 98.69]